Protein AF-A0A7T8GXB6-F1 (afdb_monomer)

Structure (mmCIF, N/CA/C/O backbone):
data_AF-A0A7T8GXB6-F1
#
_entry.id   AF-A0A7T8GXB6-F1
#
loop_
_atom_site.group_PDB
_atom_site.id
_atom_site.type_symbol
_atom_site.label_atom_id
_atom_site.label_alt_id
_atom_site.label_comp_id
_atom_site.label_asym_id
_atom_site.label_entity_id
_atom_site.label_seq_id
_atom_site.pdbx_PDB_ins_code
_atom_site.Cartn_x
_atom_site.Cartn_y
_atom_site.Cartn_z
_atom_site.occupancy
_atom_site.B_iso_or_equiv
_atom_site.auth_seq_id
_atom_site.auth_comp_id
_atom_site.auth_asym_id
_atom_site.auth_atom_id
_atom_site.pdbx_PDB_model_num
ATOM 1 N N . MET A 1 1 ? -10.618 5.203 2.544 1.00 85.81 1 MET A N 1
ATOM 2 C CA . MET A 1 1 ? -10.207 3.793 2.343 1.00 85.81 1 MET A CA 1
ATOM 3 C C . MET A 1 1 ? -10.055 3.145 3.711 1.00 85.81 1 MET A C 1
ATOM 5 O O . MET A 1 1 ? -9.501 3.785 4.599 1.00 85.81 1 MET A O 1
ATOM 9 N N . ASN A 1 2 ? -10.588 1.939 3.915 1.00 94.94 2 ASN A N 1
ATOM 10 C CA . ASN A 1 2 ? -10.458 1.224 5.190 1.00 94.94 2 ASN A CA 1
ATOM 11 C C . ASN A 1 2 ? -9.257 0.266 5.204 1.00 94.94 2 ASN A C 1
ATOM 13 O O . ASN A 1 2 ? -8.688 -0.056 4.157 1.00 94.94 2 ASN A O 1
ATOM 17 N N . ARG A 1 3 ? -8.873 -0.202 6.395 1.00 95.06 3 ARG A N 1
ATOM 18 C CA . ARG A 1 3 ? -7.709 -1.079 6.597 1.00 95.06 3 ARG A CA 1
ATOM 19 C C . ARG A 1 3 ? -7.765 -2.331 5.720 1.00 95.06 3 ARG A C 1
ATOM 21 O O . ARG A 1 3 ? -6.773 -2.680 5.081 1.00 95.06 3 ARG A O 1
ATOM 28 N N . ARG A 1 4 ? -8.927 -2.984 5.621 1.00 96.38 4 ARG A N 1
ATOM 29 C CA . ARG A 1 4 ? -9.122 -4.162 4.757 1.00 96.38 4 ARG A CA 1
ATOM 30 C C . ARG A 1 4 ? -8.819 -3.853 3.294 1.00 96.38 4 ARG A C 1
ATOM 32 O O . ARG A 1 4 ? -8.134 -4.634 2.637 1.00 96.38 4 ARG A O 1
ATOM 39 N N . GLN A 1 5 ? -9.318 -2.727 2.788 1.00 96.31 5 GLN A N 1
ATOM 40 C CA . GLN A 1 5 ? -9.054 -2.294 1.419 1.00 96.31 5 GLN A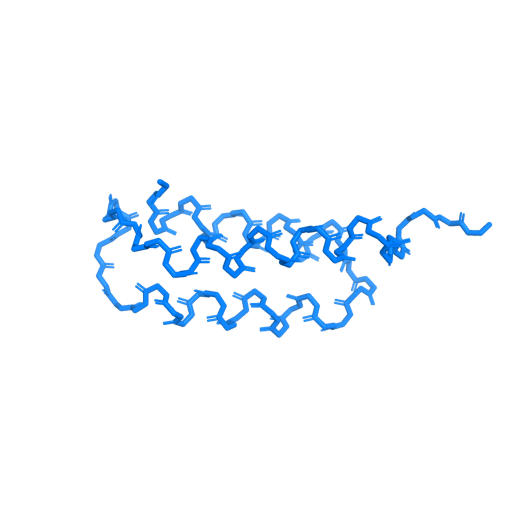 CA 1
ATOM 41 C C . GLN A 1 5 ? -7.558 -2.063 1.199 1.00 96.31 5 GLN A C 1
ATOM 43 O O . GLN A 1 5 ? -7.043 -2.496 0.173 1.00 96.31 5 GLN A O 1
ATOM 48 N N . VAL A 1 6 ? -6.852 -1.436 2.153 1.00 95.25 6 VAL A N 1
ATOM 49 C CA . VAL A 1 6 ? -5.403 -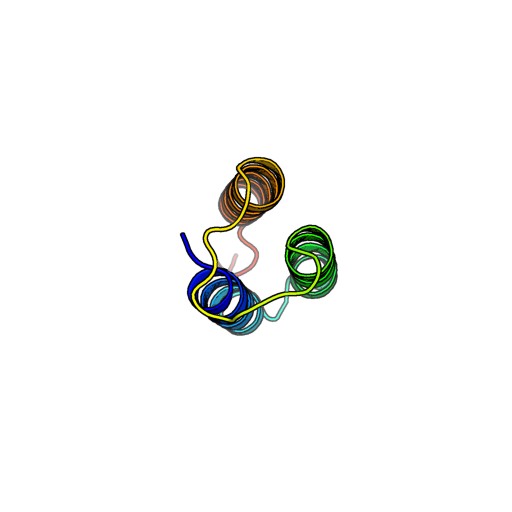1.180 2.026 1.00 95.25 6 VAL A CA 1
ATOM 50 C C . VAL A 1 6 ? -4.636 -2.491 1.929 1.00 95.25 6 VAL A C 1
ATOM 52 O O . VAL A 1 6 ? -3.839 -2.680 1.014 1.00 95.25 6 VAL A O 1
ATOM 55 N N . PHE A 1 7 ? -4.924 -3.442 2.816 1.00 95.31 7 PHE A N 1
ATOM 56 C CA . PHE A 1 7 ? -4.250 -4.738 2.811 1.00 95.31 7 PHE A CA 1
ATOM 57 C C . PHE A 1 7 ? -4.544 -5.541 1.541 1.00 95.31 7 PHE A C 1
ATOM 59 O O . PHE A 1 7 ? -3.622 -6.129 0.972 1.00 95.31 7 PHE A O 1
ATOM 66 N N . SER A 1 8 ? -5.798 -5.533 1.079 1.00 95.94 8 SER A N 1
ATOM 67 C CA . SER A 1 8 ? -6.195 -6.181 -0.172 1.00 95.94 8 SER A CA 1
ATOM 68 C C . SER A 1 8 ? -5.485 -5.561 -1.377 1.00 95.94 8 SER A C 1
ATOM 70 O O . SER A 1 8 ? -4.938 -6.289 -2.202 1.00 95.94 8 SER A O 1
ATOM 72 N N . PHE A 1 9 ? -5.424 -4.230 -1.453 1.00 94.88 9 PHE A N 1
ATOM 73 C CA . PHE A 1 9 ? -4.756 -3.523 -2.542 1.00 94.88 9 PHE A CA 1
ATOM 74 C C . PHE A 1 9 ? -3.245 -3.784 -2.557 1.00 94.88 9 PHE A C 1
ATOM 76 O O . PHE A 1 9 ? -2.701 -4.147 -3.595 1.00 94.88 9 PHE A O 1
ATOM 83 N N . CYS A 1 10 ? -2.581 -3.727 -1.399 1.00 93.69 10 CYS A N 1
ATOM 84 C CA . CYS A 1 10 ? -1.177 -4.120 -1.271 1.00 93.69 10 CYS A CA 1
ATOM 85 C C . CYS A 1 10 ? -0.928 -5.568 -1.729 1.00 93.69 10 CYS A C 1
ATOM 87 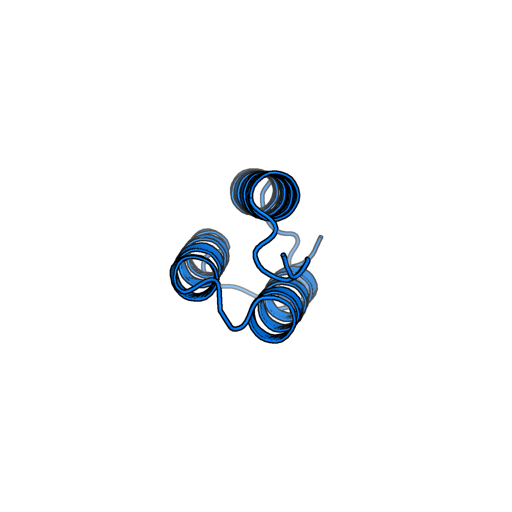O O . CYS A 1 10 ? 0.095 -5.847 -2.346 1.00 93.69 10 CYS A O 1
ATOM 89 N N . GLY A 1 11 ? -1.848 -6.495 -1.434 1.00 92.62 11 GLY A N 1
ATOM 90 C CA . GLY A 1 11 ? -1.760 -7.877 -1.912 1.00 92.62 11 GLY A CA 1
ATOM 91 C C . GLY A 1 11 ? -1.822 -7.973 -3.438 1.00 92.62 11 GLY A C 1
ATOM 92 O O . GLY A 1 11 ? -1.000 -8.659 -4.039 1.00 92.62 11 GLY A O 1
ATOM 93 N N . LYS A 1 12 ? -2.739 -7.225 -4.067 1.00 92.62 12 LYS A N 1
ATOM 94 C CA . LYS A 1 12 ? -2.837 -7.141 -5.533 1.00 92.62 12 LYS A CA 1
ATOM 95 C C . LYS A 1 12 ? -1.567 -6.566 -6.158 1.00 92.62 12 LYS A C 1
ATOM 97 O O . LYS A 1 12 ? -1.098 -7.107 -7.150 1.00 92.62 12 LYS A O 1
ATOM 102 N N . LEU A 1 13 ?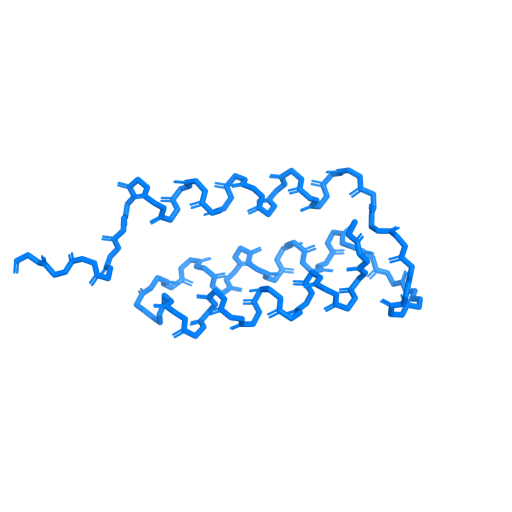 -0.987 -5.524 -5.562 1.00 89.50 13 LEU A N 1
ATOM 103 C CA . LEU A 1 13 ? 0.245 -4.913 -6.068 1.00 89.50 13 LEU A CA 1
ATOM 104 C C . LEU A 1 13 ? 1.434 -5.873 -6.042 1.00 89.50 13 LEU A C 1
ATOM 106 O O . LEU A 1 13 ? 2.144 -5.973 -7.033 1.00 89.50 13 LEU A O 1
ATOM 110 N N . VAL A 1 14 ? 1.635 -6.615 -4.950 1.00 88.25 14 VAL A N 1
ATOM 111 C CA . VAL A 1 14 ? 2.719 -7.614 -4.887 1.00 88.25 14 VAL A CA 1
ATOM 112 C C . VAL A 1 14 ? 2.507 -8.735 -5.908 1.00 88.25 14 VAL A C 1
ATOM 114 O O . VAL A 1 14 ? 3.480 -9.227 -6.470 1.00 88.25 14 VAL A O 1
ATOM 117 N N . GLY A 1 15 ? 1.256 -9.127 -6.165 1.00 87.00 15 GLY A N 1
ATOM 118 C CA . GLY A 1 15 ? 0.937 -10.117 -7.197 1.00 87.00 15 GLY A CA 1
ATOM 119 C C . GLY A 1 15 ? 1.137 -9.603 -8.626 1.00 87.00 15 GLY A C 1
ATOM 120 O O . GLY A 1 15 ? 1.553 -10.368 -9.486 1.00 87.00 15 GLY A O 1
ATOM 121 N N . HIS A 1 16 ? 0.859 -8.322 -8.877 1.00 86.62 16 HIS A N 1
ATOM 122 C CA . HIS A 1 16 ? 0.997 -7.713 -10.202 1.00 86.62 16 HIS A CA 1
ATOM 123 C C . HIS A 1 16 ? 2.446 -7.349 -10.546 1.00 86.62 16 HIS A C 1
ATOM 125 O O . HIS A 1 16 ? 2.853 -7.496 -11.691 1.00 86.62 16 HIS A O 1
ATOM 131 N N . TYR A 1 17 ? 3.236 -6.944 -9.547 1.00 81.81 17 TYR A N 1
ATOM 132 C CA . TYR A 1 17 ? 4.644 -6.573 -9.693 1.00 81.81 17 TYR A CA 1
ATOM 133 C C . TYR A 1 17 ? 5.575 -7.584 -8.994 1.00 81.81 17 TYR A C 1
ATOM 135 O O . TYR A 1 17 ? 6.303 -7.205 -8.071 1.00 81.81 17 TYR A O 1
ATOM 143 N N . PRO A 1 18 ? 5.590 -8.874 -9.388 1.00 68.75 18 PRO A N 1
ATOM 144 C CA . PRO A 1 18 ? 6.358 -9.897 -8.678 1.00 68.75 18 PRO A CA 1
ATOM 145 C C . PRO A 1 18 ? 7.878 -9.680 -8.773 1.00 68.75 18 PRO A C 1
ATOM 147 O O . PRO A 1 18 ? 8.606 -10.073 -7.864 1.00 68.75 18 PRO A O 1
ATOM 150 N N . ILE A 1 19 ? 8.347 -9.018 -9.839 1.00 69.25 19 ILE A N 1
ATOM 151 C CA . ILE A 1 19 ? 9.767 -8.713 -10.097 1.00 69.25 19 ILE A CA 1
ATOM 152 C C . ILE A 1 19 ? 10.225 -7.464 -9.317 1.00 69.25 19 ILE A C 1
ATOM 154 O O . ILE A 1 19 ? 11.410 -7.290 -9.034 1.00 69.25 19 ILE A O 1
ATOM 158 N N . ALA A 1 20 ? 9.292 -6.611 -8.880 1.00 73.56 20 ALA A N 1
ATOM 159 C CA . ALA A 1 20 ? 9.607 -5.437 -8.076 1.00 73.56 20 ALA A CA 1
ATOM 160 C C . ALA A 1 20 ? 9.899 -5.845 -6.621 1.00 73.56 20 ALA A C 1
ATOM 162 O O . ALA A 1 20 ? 9.044 -5.736 -5.741 1.00 73.56 20 ALA A O 1
ATOM 163 N N . GLY A 1 21 ? 11.126 -6.294 -6.335 1.00 76.06 21 GLY A N 1
ATOM 164 C CA . GLY A 1 21 ? 11.541 -6.721 -4.988 1.00 76.06 21 GLY A CA 1
ATOM 165 C C . GLY A 1 21 ? 11.292 -5.666 -3.897 1.00 76.06 21 GLY A C 1
ATOM 166 O O . GLY A 1 21 ? 10.938 -5.999 -2.763 1.00 76.06 21 GLY A O 1
ATOM 167 N N . TRP A 1 22 ? 11.364 -4.382 -4.259 1.00 86.50 22 TRP A N 1
ATOM 168 C CA . TRP A 1 22 ? 11.056 -3.259 -3.371 1.00 86.50 22 TRP A CA 1
ATOM 169 C C . TRP A 1 22 ? 9.555 -3.126 -3.043 1.00 86.50 22 TRP A C 1
ATOM 171 O O . TRP A 1 22 ? 9.214 -2.627 -1.971 1.00 86.50 22 TRP A O 1
ATOM 181 N N . MET A 1 23 ? 8.649 -3.628 -3.894 1.00 89.38 23 MET A N 1
ATOM 182 C CA . MET A 1 23 ? 7.192 -3.535 -3.708 1.00 89.38 23 MET A CA 1
ATOM 183 C C . MET A 1 23 ? 6.727 -4.320 -2.474 1.00 89.38 23 MET A C 1
ATOM 185 O O . MET A 1 23 ? 5.859 -3.873 -1.719 1.00 89.38 23 MET A O 1
ATOM 189 N N . ARG A 1 24 ? 7.341 -5.477 -2.196 1.00 89.50 24 ARG A N 1
ATOM 190 C CA . ARG A 1 24 ? 7.036 -6.266 -0.988 1.00 89.50 24 ARG A CA 1
ATOM 191 C C . ARG A 1 24 ? 7.415 -5.514 0.293 1.00 89.50 24 ARG A C 1
ATOM 193 O O . ARG A 1 24 ? 6.675 -5.548 1.279 1.00 89.50 24 ARG A O 1
ATOM 200 N N . VAL A 1 25 ? 8.544 -4.806 0.276 1.00 91.56 25 VAL A N 1
ATOM 201 C CA . VAL A 1 25 ? 8.993 -3.988 1.411 1.00 91.56 25 VAL A CA 1
ATOM 202 C C . VAL A 1 25 ? 8.100 -2.757 1.563 1.00 91.56 25 VAL A C 1
ATOM 204 O O . VAL A 1 25 ? 7.573 -2.518 2.648 1.00 91.56 25 VAL A O 1
ATOM 207 N N . ALA A 1 26 ? 7.840 -2.030 0.475 1.00 92.44 26 ALA A N 1
ATOM 208 C CA . ALA A 1 26 ? 7.011 -0.828 0.482 1.00 92.44 26 ALA A CA 1
ATOM 209 C C . ALA A 1 26 ? 5.580 -1.110 0.973 1.00 92.44 26 ALA A C 1
ATOM 211 O O . ALA A 1 26 ? 5.075 -0.435 1.871 1.00 92.44 26 ALA A O 1
ATOM 212 N N . THR A 1 27 ? 4.953 -2.184 0.486 1.00 93.69 27 THR A N 1
ATOM 213 C CA . THR A 1 27 ? 3.628 -2.605 0.967 1.00 93.69 27 THR A CA 1
ATOM 214 C C . THR A 1 27 ? 3.627 -2.998 2.445 1.00 93.69 27 THR A C 1
ATOM 216 O O . THR A 1 27 ? 2.626 -2.777 3.131 1.00 93.69 27 THR A O 1
ATOM 219 N N . SER A 1 28 ? 4.730 -3.542 2.968 1.00 94.06 28 SER A N 1
ATOM 220 C CA . SER A 1 28 ? 4.876 -3.842 4.398 1.00 94.06 28 SER A CA 1
ATOM 221 C C . SER A 1 28 ? 4.971 -2.568 5.242 1.00 94.06 28 SER A C 1
ATOM 223 O O . SER A 1 28 ? 4.351 -2.496 6.303 1.00 94.06 28 SER A O 1
ATOM 225 N N . VAL A 1 29 ? 5.675 -1.542 4.753 1.00 94.69 29 VAL A N 1
ATOM 226 C CA . VAL A 1 29 ? 5.750 -0.221 5.403 1.00 94.69 29 VAL A CA 1
ATOM 227 C C . VAL A 1 29 ? 4.367 0.429 5.472 1.00 94.69 29 VAL A C 1
ATOM 229 O O . VAL A 1 29 ? 3.935 0.819 6.555 1.00 94.69 29 VAL A O 1
ATOM 232 N N . VAL A 1 30 ? 3.620 0.456 4.361 1.00 95.12 30 VAL A N 1
ATOM 233 C CA . VAL A 1 30 ? 2.249 1.005 4.323 1.00 95.12 30 VAL A CA 1
ATOM 234 C C . VAL A 1 30 ? 1.327 0.276 5.305 1.00 95.12 30 VAL A C 1
ATOM 236 O O . VAL A 1 30 ? 0.580 0.910 6.053 1.00 95.12 30 VAL A O 1
ATOM 239 N N . LYS A 1 31 ? 1.393 -1.062 5.346 1.00 94.38 31 LYS A N 1
ATOM 240 C CA . LYS A 1 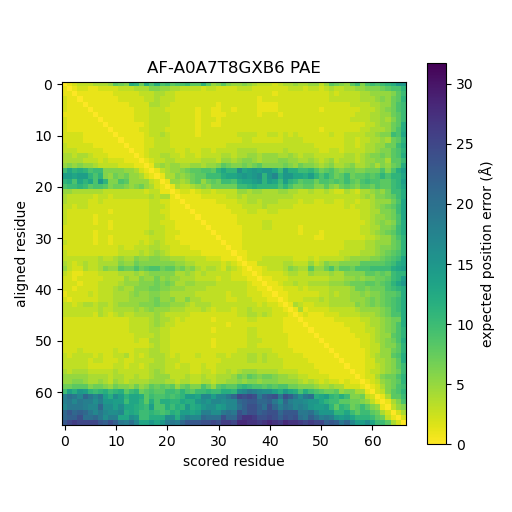31 ? 0.591 -1.879 6.272 1.00 94.38 31 LYS A CA 1
ATOM 241 C C . LYS A 1 31 ? 0.907 -1.572 7.736 1.00 94.38 31 LYS A C 1
ATOM 243 O O . LYS A 1 31 ? -0.025 -1.460 8.526 1.00 94.38 31 LYS A O 1
ATOM 248 N N . ARG A 1 32 ? 2.187 -1.399 8.092 1.00 95.56 32 ARG A N 1
ATOM 249 C CA . ARG A 1 32 ? 2.605 -1.003 9.451 1.00 95.56 32 ARG A CA 1
ATOM 250 C C . ARG A 1 32 ? 2.137 0.406 9.804 1.00 95.56 32 ARG A C 1
ATOM 252 O O . ARG A 1 32 ? 1.663 0.623 10.911 1.00 95.56 32 ARG A O 1
ATOM 259 N N . ALA A 1 33 ? 2.194 1.341 8.856 1.00 94.75 33 ALA A N 1
ATOM 260 C CA . ALA A 1 33 ? 1.735 2.713 9.064 1.00 94.75 33 ALA A CA 1
ATOM 261 C C . ALA A 1 33 ? 0.214 2.809 9.308 1.00 94.75 33 ALA A C 1
ATOM 263 O O . ALA A 1 33 ? -0.252 3.763 9.928 1.00 94.75 33 ALA A O 1
ATOM 264 N N . CYS A 1 34 ? -0.567 1.815 8.868 1.00 94.19 34 CYS A N 1
ATOM 265 C CA . CYS A 1 34 ? -1.989 1.707 9.211 1.00 94.19 34 CYS A CA 1
ATOM 266 C C . CYS A 1 34 ? -2.237 1.357 10.693 1.00 94.19 34 CYS A C 1
ATOM 268 O O . CYS A 1 34 ? -3.385 1.406 11.123 1.00 94.19 34 CYS A O 1
ATOM 270 N N . GLY A 1 35 ? -1.198 1.00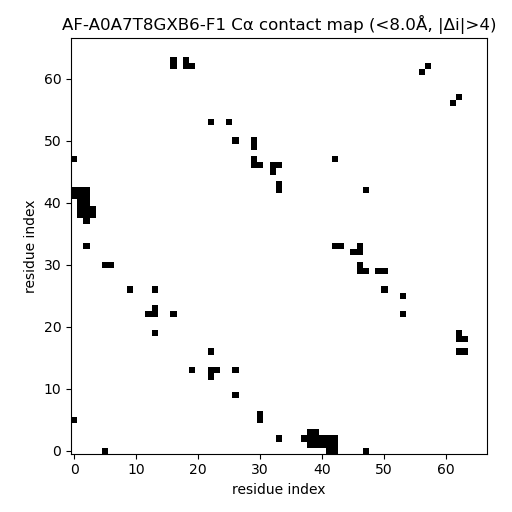3 11.460 1.00 91.75 35 GLY A N 1
ATOM 271 C CA . GLY A 1 35 ? -1.288 0.689 12.887 1.00 91.75 35 GLY A CA 1
ATOM 272 C C . GLY A 1 35 ? -2.005 -0.627 13.171 1.00 91.75 35 GLY A C 1
ATOM 273 O O . GLY A 1 35 ? -2.053 -1.521 12.326 1.00 91.75 35 GLY A O 1
ATOM 274 N N . GLU A 1 36 ? -2.604 -0.744 14.349 1.00 89.94 36 GLU A N 1
ATOM 275 C CA . GLU A 1 36 ? -3.498 -1.832 14.776 1.00 89.94 36 GLU A CA 1
ATOM 276 C C . GLU A 1 36 ? -4.939 -1.316 14.855 1.00 89.94 36 GLU A C 1
ATOM 278 O O . GLU A 1 36 ? -5.146 -0.109 14.905 1.00 89.94 36 GLU A O 1
ATOM 283 N N . GLY A 1 37 ? -5.928 -2.209 14.785 1.00 90.44 37 GLY A N 1
ATOM 284 C CA . GLY A 1 37 ? -7.341 -1.825 14.830 1.00 90.44 37 GLY A CA 1
ATOM 285 C C . GLY A 1 37 ? -8.247 -2.620 13.884 1.00 90.44 37 GLY A C 1
ATOM 286 O O . GLY A 1 37 ? -7.773 -3.481 13.127 1.00 90.44 37 GLY A O 1
ATOM 287 N N . PRO A 1 38 ? -9.569 -2.367 13.920 1.00 94.75 38 PRO A N 1
ATOM 288 C CA . PRO A 1 38 ? -10.553 -3.115 13.150 1.00 94.75 38 PRO A CA 1
ATOM 289 C C . PRO A 1 38 ? -10.347 -3.023 11.635 1.00 94.75 38 PRO A C 1
ATOM 291 O O . PRO A 1 38 ? -10.002 -1.991 11.067 1.00 94.75 38 PRO A O 1
ATOM 294 N N . TRP A 1 39 ? -10.690 -4.093 10.920 1.00 93.00 39 TRP A N 1
ATOM 295 C CA . TRP A 1 39 ? -10.583 -4.143 9.456 1.00 93.00 39 TRP A CA 1
ATOM 296 C C . TRP A 1 39 ? -11.405 -3.080 8.714 1.00 93.00 39 TRP A C 1
ATOM 298 O O . TRP A 1 39 ? -11.043 -2.685 7.603 1.00 93.00 39 TRP A O 1
ATOM 308 N N . LYS A 1 40 ? -12.519 -2.638 9.306 1.00 95.12 40 LYS A N 1
ATOM 309 C CA . LYS A 1 40 ? -13.407 -1.612 8.740 1.00 95.12 40 LYS A CA 1
ATOM 310 C C . LYS A 1 40 ? -12.995 -0.185 9.111 1.00 95.12 40 LYS A C 1
ATOM 312 O O . LYS A 1 40 ? -13.597 0.751 8.596 1.00 95.12 40 LYS A O 1
ATOM 317 N N . GLU A 1 41 ? -11.985 -0.019 9.960 1.00 93.94 41 GLU A N 1
ATOM 318 C CA . GLU A 1 41 ? -11.509 1.293 10.381 1.00 93.94 41 GLU A CA 1
ATOM 319 C C . GLU A 1 41 ? -10.956 2.084 9.192 1.00 93.94 41 GLU A C 1
ATOM 321 O O . GLU A 1 41 ? -10.258 1.543 8.323 1.00 93.94 41 GLU A O 1
ATOM 326 N N . VAL A 1 42 ? -11.301 3.371 9.143 1.00 94.50 42 VAL A N 1
ATOM 327 C CA . VAL A 1 42 ? -10.809 4.299 8.126 1.00 94.50 42 VAL A CA 1
ATOM 328 C C . VAL A 1 42 ? -9.343 4.603 8.408 1.00 94.50 42 VAL A C 1
ATOM 330 O O . VAL A 1 42 ? -8.978 5.038 9.494 1.00 94.50 42 VAL A O 1
ATOM 333 N N . VAL A 1 43 ? -8.497 4.390 7.404 1.00 94.12 43 VAL A N 1
ATOM 334 C CA . VAL A 1 43 ? -7.060 4.636 7.529 1.00 94.12 43 VAL A CA 1
ATOM 335 C C . VAL A 1 43 ? -6.788 6.135 7.435 1.00 94.12 43 VAL A C 1
ATOM 337 O O . VAL A 1 43 ? -7.367 6.830 6.596 1.00 94.12 43 VAL A O 1
ATOM 340 N N . LYS A 1 44 ? -5.878 6.624 8.285 1.00 93.50 44 LYS A N 1
ATOM 341 C CA . LYS A 1 44 ? -5.398 8.013 8.270 1.00 93.50 44 LYS A CA 1
ATOM 342 C C . LYS A 1 44 ? -4.793 8.377 6.906 1.00 93.50 44 LYS A C 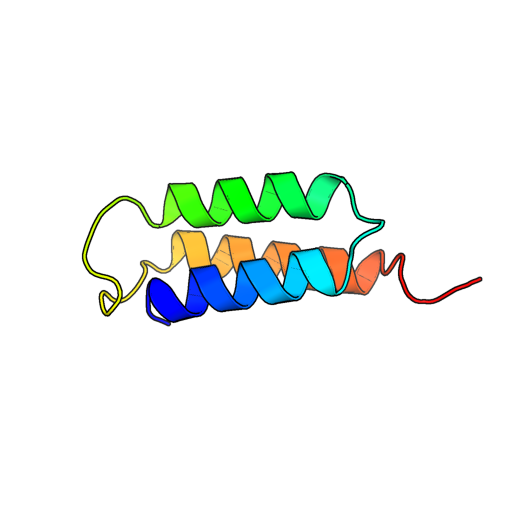1
ATOM 344 O O . LYS A 1 44 ? -4.366 7.517 6.141 1.00 93.50 44 LYS A O 1
ATOM 349 N N . SER A 1 45 ? -4.701 9.669 6.609 1.00 93.38 45 SER A N 1
ATOM 350 C CA . SER A 1 45 ? -4.198 10.157 5.316 1.00 93.38 45 SER A CA 1
ATOM 351 C C . SER A 1 45 ? -2.740 9.772 5.028 1.00 93.38 45 SER A C 1
ATOM 353 O O . SER A 1 45 ? -2.395 9.559 3.871 1.00 93.38 45 SER A O 1
ATOM 355 N N . GLY A 1 46 ? -1.893 9.631 6.054 1.00 95.19 46 GLY A N 1
ATOM 356 C CA . GLY A 1 46 ? -0.468 9.296 5.905 1.00 95.19 46 GLY A CA 1
ATOM 357 C C . GLY A 1 46 ? -0.208 7.995 5.128 1.00 95.19 46 GLY A C 1
ATOM 358 O O . GLY A 1 46 ? 0.380 8.053 4.049 1.00 95.19 46 GLY A O 1
ATOM 359 N N . PRO A 1 47 ? -0.685 6.829 5.606 1.00 94.00 47 PRO A N 1
ATOM 360 C CA . PRO A 1 47 ? -0.528 5.562 4.885 1.00 94.00 47 PRO A CA 1
ATOM 361 C C . PRO A 1 47 ? -1.131 5.573 3.476 1.00 94.00 47 PRO A C 1
ATOM 363 O O . PRO A 1 47 ? -0.616 4.910 2.580 1.00 94.00 47 PRO A O 1
ATOM 366 N N . ILE A 1 48 ? -2.208 6.336 3.263 1.00 95.19 48 ILE A N 1
ATOM 367 C CA . ILE A 1 48 ? -2.831 6.481 1.943 1.00 95.19 48 ILE A CA 1
ATOM 368 C C . ILE A 1 48 ? -1.922 7.254 0.984 1.00 95.19 48 ILE A C 1
ATOM 370 O O . ILE A 1 48 ? -1.764 6.826 -0.155 1.00 95.19 48 ILE A O 1
ATOM 374 N N . LYS A 1 49 ? -1.268 8.329 1.440 1.00 95.69 49 LYS A N 1
ATOM 375 C CA . LYS A 1 49 ? -0.272 9.050 0.632 1.00 95.69 49 LYS A CA 1
ATOM 376 C C . LYS A 1 49 ? 0.909 8.153 0.261 1.00 95.69 49 LYS A C 1
ATOM 378 O O . LYS A 1 49 ? 1.259 8.074 -0.909 1.00 95.69 49 LYS A O 1
ATOM 383 N N . MET A 1 50 ? 1.444 7.393 1.221 1.00 94.81 50 MET A N 1
ATOM 384 C CA . MET A 1 50 ? 2.522 6.425 0.957 1.00 94.81 50 MET A CA 1
ATOM 385 C C . MET A 1 50 ? 2.113 5.378 -0.089 1.00 94.81 50 MET A C 1
ATOM 387 O O . MET A 1 50 ? 2.899 5.013 -0.961 1.00 94.81 50 MET A O 1
ATOM 391 N N . LEU A 1 51 ? 0.868 4.895 -0.016 1.00 94.56 51 LEU A N 1
ATOM 392 C CA . LEU A 1 51 ? 0.316 3.959 -0.992 1.00 94.56 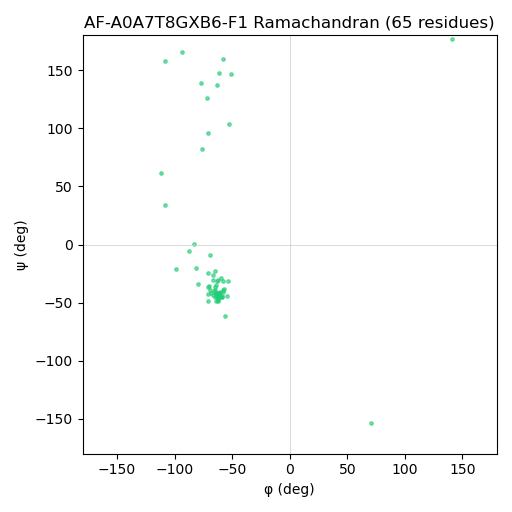51 LEU A CA 1
ATOM 393 C C . LEU A 1 51 ? 0.231 4.581 -2.395 1.00 94.56 51 LEU A C 1
ATOM 395 O O . LEU A 1 51 ? 0.566 3.913 -3.368 1.00 94.56 51 LEU A O 1
ATOM 399 N N . GLN A 1 52 ? -0.195 5.842 -2.501 1.00 93.81 52 GLN A N 1
ATOM 400 C CA . GLN A 1 52 ? -0.254 6.572 -3.771 1.00 93.81 52 GLN A CA 1
ATOM 401 C C . GLN A 1 52 ? 1.142 6.776 -4.367 1.00 93.81 52 GLN A C 1
ATOM 403 O O . GLN A 1 52 ? 1.361 6.434 -5.524 1.00 93.81 52 GLN A O 1
ATOM 408 N N . GLU A 1 53 ? 2.105 7.241 -3.570 1.00 92.50 53 GLU A N 1
ATOM 409 C CA . GLU A 1 53 ? 3.500 7.421 -3.999 1.00 92.50 53 GLU A CA 1
ATOM 410 C C . GLU A 1 53 ? 4.125 6.115 -4.502 1.00 92.50 53 GLU A C 1
ATOM 412 O O . GLU A 1 53 ? 4.855 6.103 -5.493 1.00 92.50 53 GLU A O 1
ATOM 417 N N . MET A 1 54 ? 3.823 4.999 -3.838 1.00 90.50 54 MET A N 1
ATOM 418 C CA . MET A 1 54 ? 4.281 3.675 -4.249 1.00 90.50 54 MET A CA 1
ATOM 419 C C . MET A 1 54 ? 3.711 3.270 -5.616 1.00 90.50 54 MET A C 1
ATOM 421 O O . MET A 1 54 ? 4.449 2.734 -6.441 1.00 90.50 54 MET A O 1
ATOM 425 N N . VAL A 1 55 ? 2.425 3.532 -5.871 1.00 89.94 55 VAL A N 1
ATOM 426 C CA . VAL A 1 55 ? 1.786 3.246 -7.168 1.00 89.94 55 VAL A CA 1
ATOM 427 C C . VAL A 1 55 ? 2.368 4.124 -8.272 1.00 89.94 55 VAL A C 1
ATOM 429 O O . VAL A 1 55 ? 2.679 3.614 -9.343 1.00 89.94 55 VAL A O 1
ATOM 432 N N . GLU A 1 56 ? 2.570 5.414 -8.014 1.00 90.19 56 GLU A N 1
ATOM 433 C CA . GLU A 1 56 ? 3.162 6.327 -8.997 1.00 90.19 56 GLU A CA 1
ATOM 434 C C . GLU A 1 56 ? 4.598 5.923 -9.351 1.00 90.19 56 GLU A C 1
ATOM 436 O O . GLU A 1 56 ? 4.944 5.838 -10.527 1.00 90.19 56 GLU A O 1
ATOM 441 N N . LYS A 1 57 ? 5.418 5.547 -8.361 1.00 87.00 57 LYS A N 1
ATOM 442 C CA . LYS A 1 57 ? 6.760 5.001 -8.625 1.00 87.00 57 LYS A CA 1
ATOM 443 C C . LYS A 1 57 ? 6.721 3.718 -9.451 1.00 87.00 57 LYS A C 1
ATOM 445 O O . LYS A 1 57 ? 7.546 3.545 -10.342 1.00 87.00 57 LYS A O 1
ATOM 450 N N . ALA A 1 58 ? 5.768 2.829 -9.172 1.00 84.00 58 ALA A N 1
ATOM 451 C CA . ALA A 1 58 ? 5.610 1.596 -9.934 1.00 84.00 58 ALA A CA 1
ATOM 452 C C . ALA A 1 58 ? 5.175 1.848 -11.383 1.00 84.00 58 ALA A C 1
ATOM 454 O O . ALA A 1 58 ? 5.569 1.087 -12.253 1.00 84.00 58 ALA A O 1
ATOM 455 N N . ARG A 1 59 ? 4.415 2.915 -11.655 1.00 82.81 59 ARG A N 1
ATOM 456 C CA . ARG A 1 59 ? 4.053 3.326 -13.022 1.00 82.81 59 ARG A CA 1
ATOM 457 C C . ARG A 1 59 ? 5.236 3.900 -13.794 1.00 82.81 59 ARG A C 1
ATOM 459 O O . ARG A 1 59 ? 5.399 3.596 -14.966 1.00 82.81 59 ARG A O 1
ATOM 466 N N . VAL A 1 60 ? 6.049 4.738 -13.149 1.00 80.50 60 VAL A N 1
ATOM 467 C CA . VAL A 1 60 ? 7.204 5.387 -13.797 1.00 80.50 60 VAL A CA 1
ATOM 468 C C 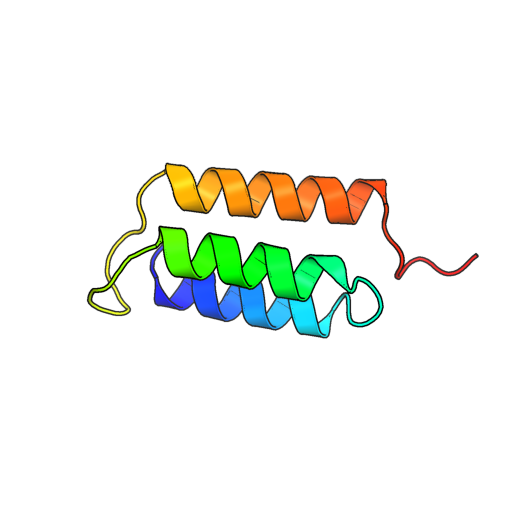. VAL A 1 60 ? 8.324 4.388 -14.087 1.00 80.50 60 VAL A C 1
ATOM 470 O O . VAL A 1 60 ? 8.996 4.491 -15.107 1.00 80.50 60 VAL A O 1
ATOM 473 N N . SER A 1 61 ? 8.533 3.424 -13.194 1.00 71.31 61 SER A N 1
ATOM 474 C CA . SER A 1 61 ? 9.568 2.395 -13.330 1.00 71.31 61 SER A CA 1
ATOM 475 C C . SER A 1 61 ? 8.979 1.024 -13.643 1.00 71.31 61 SER A C 1
ATOM 477 O O . SER A 1 61 ? 9.516 0.041 -13.138 1.00 71.31 61 SER A O 1
ATOM 479 N N . ASP A 1 62 ? 7.872 0.966 -14.396 1.00 65.81 62 ASP A N 1
ATOM 480 C CA . ASP A 1 62 ? 7.089 -0.257 -14.612 1.00 65.81 62 ASP A CA 1
ATOM 481 C C . ASP A 1 62 ? 7.974 -1.413 -15.108 1.00 65.81 62 ASP A C 1
ATOM 483 O O . ASP A 1 62 ? 8.359 -1.441 -16.275 1.00 65.81 62 ASP A O 1
ATOM 487 N N . PRO A 1 63 ? 8.310 -2.383 -14.237 1.00 63.09 63 PRO A N 1
ATOM 488 C CA . PRO A 1 63 ? 9.160 -3.503 -14.606 1.00 63.09 63 PRO A CA 1
ATOM 489 C C . PRO A 1 63 ? 8.366 -4.630 -15.289 1.00 63.09 63 PRO A C 1
ATOM 491 O O . PRO A 1 63 ? 8.936 -5.680 -15.573 1.00 63.09 63 PRO A O 1
ATOM 494 N N . VAL A 1 64 ? 7.049 -4.465 -15.473 1.00 62.22 64 VAL A N 1
ATOM 495 C CA . VAL A 1 64 ? 6.126 -5.467 -16.038 1.00 62.22 64 VAL A CA 1
ATOM 496 C C . VAL A 1 64 ? 5.849 -5.192 -17.518 1.00 62.22 64 VAL A C 1
ATOM 498 O O . VAL A 1 64 ? 5.503 -6.113 -18.258 1.00 62.22 64 VAL A O 1
ATOM 501 N N . GLY A 1 65 ? 6.067 -3.955 -17.973 1.00 59.78 65 GLY A N 1
ATOM 502 C CA . GLY A 1 65 ? 6.216 -3.644 -19.390 1.00 59.78 65 GLY A CA 1
ATOM 503 C C . GLY A 1 65 ? 7.547 -4.201 -19.879 1.00 59.78 65 GLY A C 1
ATOM 504 O O . GLY A 1 65 ? 8.589 -3.593 -19.655 1.00 59.78 65 GLY A O 1
ATOM 505 N N . GLY A 1 66 ? 7.526 -5.393 -20.473 1.00 53.56 66 GLY A N 1
ATOM 506 C CA . GLY A 1 66 ? 8.711 -5.987 -21.090 1.00 53.56 66 GLY A CA 1
ATOM 507 C C . GLY A 1 66 ? 9.396 -5.019 -22.063 1.00 53.56 66 GLY A C 1
ATOM 508 O O . GLY A 1 66 ? 8.730 -4.202 -22.699 1.00 53.56 66 GLY A O 1
ATOM 509 N N . ILE A 1 67 ? 10.726 -5.121 -22.135 1.00 45.16 67 ILE A N 1
ATOM 510 C CA . ILE A 1 67 ? 11.552 -4.518 -23.194 1.00 45.16 67 ILE A CA 1
ATOM 511 C C . ILE A 1 67 ? 11.231 -5.208 -24.521 1.00 45.16 67 ILE A C 1
ATOM 513 O O . ILE A 1 67 ? 11.087 -6.454 -24.494 1.00 45.16 67 ILE A O 1
#

pLDDT: mean 87.48, std 11.37, range [45.16, 96.38]

Secondary structure (DSSP, 8-state):
-BHHHHHHHHHHHHHH-TT-HHHHHHHHHHHHHT-SS-TTSBPPHHHHHHHHHHHHHHHHT-SSS--

Organism: Caligus rogercresseyi (NCBI:txid217165)

Sequence (67 aa):
MNRRQVFSFCGKLVGHYPIAGWMRVATSVVKRACGEGPWKEVVKSGPIKMLQEMVEKARVSDPVGGI

Mean predicted aligned error: 4.76 Å

Nearest PDB structures (foldseek):
  4mf8-assembly1_A  TM=4.102E-01  e=8.239E+00  Homo sapiens

Solvent-accessible surface area (backbone atoms only — not comparable to full-atom values): 3902 Å² total; per-residue (Å²): 108,29,43,48,56,51,55,53,49,42,52,51,48,41,69,70,40,69,83,43,69,62,47,56,55,52,42,49,51,35,53,56,63,59,61,83,79,61,55,79,40,73,51,62,69,66,34,52,50,53,49,49,54,52,53,53,51,45,64,78,62,44,82,77,65,76,131

Foldseek 3Di:
DFLLVLLVVLVVQCVQCVVPPVSVVLSVVLNVQQPDDDRRHDGDVVSVVSVVVSVVVCVVVVPNPDD

Radius of gyration: 12.18 Å; Cα contacts (8 Å, |Δi|>4): 48; chains: 1; bounding box: 25×20×38 Å

InterPro domains:
  IPR055475 Domain of unknown function DUF7047 [PF23088] (3-59)